Protein AF-A0A942C3Z3-F1 (afdb_monomer_lite)

Secondary structure (DSSP, 8-state):
-HHHHHHHHHHHHHHHHHHTS------SHHHHHHHHHHHHHHHHHHHHHHHHHHHHHHHHHHHHHHHHTT--GGGGHHHHHHHHHHHHHH--TTS-HHHHHHHHHHHHHHHHHHHHHHHHHT-

Sequence (123 aa):
MKRTIIIALMVIAVAVLTAGQTIQEQPNATAKEMAQHRKRIDAIDQQIISLLNERAKIALEIGRIRQRENIPPSSAKGREEEVLRNAMKQSEAPLSPEAARRIYERIIAEMVELQRLDSLKRK

Radius of gyration: 31.94 Å; chains: 1; bounding box: 58×32×98 Å

Foldseek 3Di:
DVVVVVVVVVVVVVVVVVVPPPPPPPPCPVVVVVVVVVVVVVVVVVVVVVVLVVVLVVLLVVLVVCVVVVNDPVVCPVVLVVQLVVQLVPDDPPQHSVNSSVVSVVSVVVSVVSSVVSVVVVD

pLDDT: mean 86.18, std 15.71, range [45.47, 98.69]

Structure (mmCIF, N/CA/C/O backbone):
data_AF-A0A942C3Z3-F1
#
_entry.id   AF-A0A942C3Z3-F1
#
loop_
_atom_site.group_PDB
_atom_site.id
_atom_site.type_symbol
_atom_site.label_atom_id
_atom_site.label_alt_id
_atom_site.label_comp_id
_atom_site.label_asym_id
_atom_site.label_entity_id
_atom_site.label_seq_id
_atom_site.pdbx_PDB_ins_code
_atom_site.Cartn_x
_atom_site.Cartn_y
_atom_site.Cartn_z
_atom_site.occupancy
_atom_site.B_iso_or_equiv
_atom_site.auth_seq_id
_atom_site.auth_comp_id
_atom_site.auth_asym_id
_atom_site.auth_atom_id
_atom_site.pdbx_PDB_model_num
ATOM 1 N N . MET A 1 1 ? -39.507 -3.199 75.175 1.00 61.59 1 MET A N 1
ATOM 2 C CA . MET A 1 1 ? -38.200 -3.730 74.715 1.00 61.59 1 MET A CA 1
ATOM 3 C C . MET A 1 1 ? -38.304 -4.657 73.502 1.00 61.59 1 MET A C 1
ATOM 5 O O . MET A 1 1 ? -37.607 -4.401 72.534 1.00 61.59 1 MET A O 1
ATOM 9 N N . LYS A 1 2 ? -39.188 -5.673 73.473 1.00 58.62 2 LYS A N 1
ATOM 10 C CA . LYS A 1 2 ? -39.287 -6.616 72.331 1.00 58.62 2 LYS A CA 1
ATOM 11 C C . LYS A 1 2 ? -39.655 -5.966 70.979 1.00 58.62 2 LYS A C 1
ATOM 13 O O . LYS A 1 2 ? -39.067 -6.313 69.966 1.00 58.62 2 LYS A O 1
ATOM 18 N N . ARG A 1 3 ? -40.571 -4.984 70.960 1.00 64.31 3 ARG A N 1
ATOM 19 C CA . ARG A 1 3 ? -40.987 -4.274 69.727 1.00 64.31 3 ARG A CA 1
ATOM 20 C C . ARG A 1 3 ? -39.865 -3.434 69.104 1.00 64.31 3 ARG A C 1
ATOM 22 O O . ARG A 1 3 ? -39.716 -3.425 67.892 1.00 64.31 3 ARG A O 1
ATOM 29 N N . THR A 1 4 ? -39.048 -2.787 69.932 1.00 67.88 4 THR A N 1
ATOM 30 C CA . THR A 1 4 ? -37.928 -1.942 69.491 1.00 67.88 4 THR A CA 1
ATOM 31 C C . THR A 1 4 ? -36.821 -2.765 68.823 1.00 67.88 4 THR A C 1
ATOM 33 O O . THR A 1 4 ? -36.270 -2.349 67.812 1.00 67.88 4 THR A O 1
ATOM 36 N N . ILE A 1 5 ? -36.551 -3.967 69.344 1.00 72.31 5 ILE A N 1
ATOM 37 C CA . ILE A 1 5 ? -35.554 -4.902 68.796 1.00 72.31 5 ILE A CA 1
ATOM 38 C C . ILE A 1 5 ? -36.011 -5.474 67.444 1.00 72.31 5 ILE A C 1
ATOM 40 O O . ILE A 1 5 ? -35.209 -5.577 66.522 1.00 72.31 5 ILE A O 1
ATOM 44 N N . ILE A 1 6 ? -37.304 -5.794 67.299 1.00 67.81 6 ILE A N 1
ATOM 45 C CA . ILE A 1 6 ? -37.871 -6.308 66.039 1.00 67.81 6 ILE A CA 1
ATOM 46 C C . ILE A 1 6 ? -37.790 -5.255 64.928 1.00 67.81 6 ILE A C 1
ATOM 48 O O . ILE A 1 6 ? -37.384 -5.579 63.816 1.00 67.81 6 ILE A O 1
ATOM 52 N N . ILE A 1 7 ? -38.121 -3.994 65.230 1.00 67.00 7 ILE A N 1
ATOM 53 C CA . ILE A 1 7 ? -38.031 -2.892 64.259 1.00 67.00 7 ILE A CA 1
ATOM 54 C C . ILE A 1 7 ? -36.574 -2.675 63.829 1.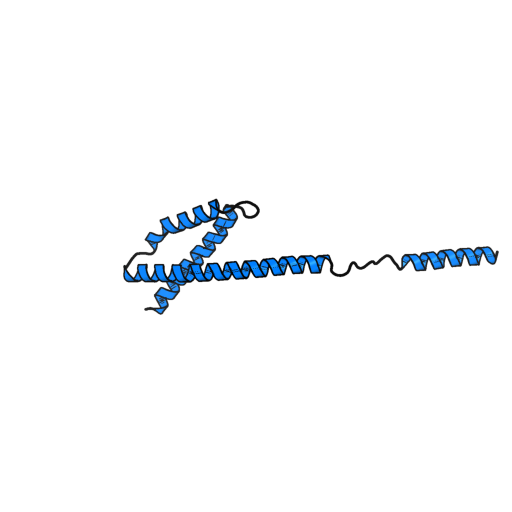00 67.00 7 ILE A C 1
ATOM 56 O O . ILE A 1 7 ? -36.303 -2.576 62.636 1.00 67.00 7 ILE A O 1
ATOM 60 N N . ALA A 1 8 ? -35.630 -2.674 64.776 1.00 68.88 8 ALA A N 1
ATOM 61 C CA . ALA A 1 8 ? -34.207 -2.524 64.471 1.00 68.88 8 ALA A CA 1
ATOM 62 C C . ALA A 1 8 ? -33.670 -3.662 63.580 1.00 68.88 8 ALA A C 1
ATOM 64 O O . ALA A 1 8 ? -32.964 -3.399 62.609 1.00 68.88 8 ALA A O 1
ATOM 65 N N . LEU A 1 9 ? -34.056 -4.915 63.851 1.00 67.81 9 LEU A N 1
ATOM 66 C CA . LEU A 1 9 ? -33.697 -6.069 63.017 1.00 67.81 9 LEU A CA 1
ATOM 67 C C . LEU A 1 9 ? -34.299 -5.988 61.610 1.00 67.81 9 LEU A C 1
ATOM 69 O O . LEU A 1 9 ? -33.617 -6.317 60.643 1.00 67.81 9 LEU A O 1
ATOM 73 N N . MET A 1 10 ? -35.545 -5.524 61.480 1.00 69.25 10 MET A N 1
ATOM 74 C CA . MET A 1 10 ? -36.193 -5.360 60.175 1.00 69.25 10 MET A CA 1
ATOM 75 C C . MET A 1 10 ? -35.502 -4.295 59.321 1.00 69.25 10 MET A C 1
ATOM 77 O O . MET A 1 10 ? -35.285 -4.518 58.136 1.00 69.25 10 MET A O 1
ATOM 81 N N . VAL A 1 11 ? -35.113 -3.165 59.917 1.00 65.56 11 VAL A N 1
ATOM 82 C CA . VAL A 1 11 ? -34.404 -2.086 59.208 1.00 65.56 11 VAL A CA 1
ATOM 83 C C . VAL A 1 11 ? -33.030 -2.556 58.730 1.00 65.56 11 VAL A C 1
ATOM 85 O O . VAL A 1 11 ? -32.662 -2.293 57.588 1.00 65.56 11 VAL A O 1
ATOM 88 N N . ILE A 1 12 ? -32.298 -3.306 59.561 1.00 66.00 12 ILE A N 1
ATOM 89 C CA . ILE A 1 12 ? -31.003 -3.890 59.181 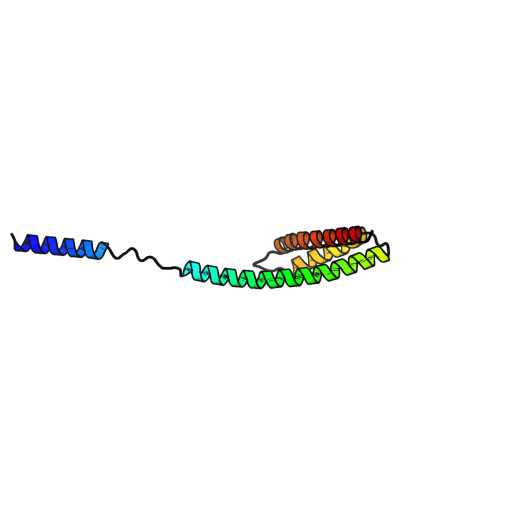1.00 66.00 12 ILE A CA 1
ATOM 90 C C . ILE A 1 12 ? -31.186 -4.932 58.071 1.00 66.00 12 ILE A C 1
ATOM 92 O O . ILE A 1 12 ? -30.442 -4.912 57.096 1.00 66.00 12 ILE A O 1
ATOM 96 N N . ALA A 1 13 ? -32.192 -5.805 58.172 1.00 65.31 13 ALA A N 1
ATOM 97 C CA . ALA A 1 13 ? -32.481 -6.803 57.144 1.00 65.31 13 ALA A CA 1
ATOM 98 C C . ALA A 1 13 ? -32.832 -6.148 55.798 1.00 65.31 13 ALA A C 1
ATOM 100 O O . ALA A 1 13 ? -32.280 -6.541 54.774 1.00 65.31 13 ALA A O 1
ATOM 101 N N . VAL A 1 14 ? -33.677 -5.109 55.799 1.00 64.06 14 VAL A N 1
ATOM 102 C CA . VAL A 1 14 ? -34.017 -4.331 54.596 1.00 64.06 14 VAL A CA 1
ATOM 103 C C . VAL A 1 14 ? -32.780 -3.624 54.034 1.00 64.06 14 VAL A C 1
ATOM 105 O O . VAL A 1 14 ? -32.563 -3.681 52.829 1.00 64.06 14 VAL A O 1
ATOM 108 N N . ALA A 1 15 ? -31.925 -3.042 54.883 1.00 60.25 15 ALA A N 1
ATOM 109 C CA . ALA A 1 15 ? -30.682 -2.399 54.453 1.00 60.25 15 ALA A CA 1
ATOM 110 C C . ALA A 1 15 ? -29.703 -3.393 53.796 1.00 60.25 15 ALA A C 1
ATOM 112 O O . ALA A 1 15 ? -29.138 -3.095 52.743 1.00 60.25 15 ALA A O 1
ATOM 113 N N . VAL A 1 16 ? -29.550 -4.596 54.364 1.00 62.19 16 VAL A N 1
ATOM 114 C CA . VAL A 1 16 ? -28.730 -5.684 53.798 1.00 62.19 16 VAL A CA 1
ATOM 115 C C . VAL A 1 16 ? -29.318 -6.196 52.476 1.00 62.19 16 VAL A C 1
ATOM 117 O O . VAL A 1 16 ? -28.568 -6.423 51.529 1.00 62.19 16 VAL A O 1
ATOM 120 N N . LEU A 1 17 ? -30.648 -6.301 52.370 1.00 60.88 17 LEU A N 1
ATOM 121 C CA . LEU A 1 17 ? -31.354 -6.633 51.124 1.00 60.88 17 LEU A CA 1
ATOM 122 C C . LEU A 1 17 ? -31.161 -5.559 50.039 1.00 60.88 17 LEU A C 1
ATOM 124 O O . LEU A 1 17 ? -30.989 -5.903 48.872 1.00 60.88 17 LEU A O 1
ATOM 128 N N . THR A 1 18 ? -31.118 -4.273 50.407 1.00 58.47 18 THR A N 1
ATOM 129 C CA . THR A 1 18 ? -30.848 -3.173 49.461 1.00 58.47 18 THR A CA 1
ATOM 130 C C . THR A 1 18 ? -29.370 -3.038 49.084 1.00 58.47 18 THR A C 1
ATOM 132 O O . THR A 1 18 ? -29.062 -2.610 47.974 1.00 58.47 18 THR A O 1
ATOM 135 N N . ALA A 1 19 ? -28.444 -3.448 49.958 1.00 57.47 19 ALA A N 1
ATOM 136 C CA . ALA A 1 19 ? -27.002 -3.417 49.692 1.00 57.47 19 ALA A CA 1
ATOM 137 C C . ALA A 1 19 ? -26.551 -4.481 48.670 1.00 57.47 19 ALA A C 1
ATOM 139 O O . ALA A 1 19 ? -25.457 -4.381 48.119 1.00 57.47 19 ALA A O 1
ATOM 140 N N . GLY A 1 20 ? -27.398 -5.477 48.382 1.00 47.50 20 GLY A N 1
ATOM 141 C CA . GLY A 1 20 ? -27.153 -6.518 47.381 1.00 47.50 20 GLY A CA 1
ATOM 142 C C . GLY A 1 20 ? -27.520 -6.149 45.936 1.00 47.50 20 GLY A C 1
ATOM 143 O O . GLY A 1 20 ? -27.420 -7.013 45.070 1.00 47.50 20 GLY A O 1
ATOM 144 N N . GLN A 1 21 ? -27.960 -4.913 45.649 1.00 49.56 21 GLN A N 1
ATOM 145 C CA . GLN A 1 21 ? -28.501 -4.530 44.329 1.00 49.56 21 GLN A CA 1
ATOM 146 C C . GLN A 1 21 ? -27.712 -3.458 43.550 1.00 49.56 21 GLN A C 1
ATOM 148 O O . GLN A 1 21 ? -28.253 -2.872 42.615 1.00 49.56 21 GLN A O 1
ATOM 153 N N . THR A 1 22 ? -26.432 -3.216 43.845 1.00 48.03 22 THR A N 1
ATOM 154 C CA . THR A 1 22 ? -25.623 -2.221 43.097 1.00 48.03 22 THR A CA 1
ATOM 155 C C . THR A 1 22 ? -24.387 -2.760 42.381 1.00 48.03 22 THR A C 1
ATOM 157 O O . THR A 1 22 ? -23.563 -1.976 41.921 1.00 48.03 22 THR A O 1
ATOM 160 N N . ILE A 1 23 ? -24.303 -4.070 42.133 1.00 51.00 23 ILE A N 1
ATOM 161 C CA . ILE A 1 23 ? -23.508 -4.570 40.999 1.00 51.00 23 ILE A CA 1
ATOM 162 C C . ILE A 1 23 ? -24.436 -4.609 39.781 1.00 51.00 23 ILE A C 1
ATOM 164 O O . ILE A 1 23 ? -24.930 -5.656 39.374 1.00 51.00 23 ILE A O 1
ATOM 168 N N . GLN A 1 24 ? -24.736 -3.435 39.222 1.00 45.56 24 GLN A N 1
ATOM 169 C CA . GLN A 1 24 ? -25.242 -3.363 37.855 1.00 45.56 24 GLN A CA 1
ATOM 170 C C . GLN A 1 24 ? -24.061 -3.656 36.922 1.00 45.56 24 GLN A C 1
ATOM 172 O O . GLN A 1 24 ? -23.338 -2.746 36.519 1.00 45.56 24 GLN A O 1
ATOM 177 N N . GLU A 1 25 ? -23.837 -4.931 36.594 1.00 47.34 25 GLU A N 1
ATOM 178 C CA . GLU A 1 25 ? -23.068 -5.286 35.401 1.00 47.34 25 GLU A CA 1
ATOM 179 C C . GLU A 1 25 ? -23.775 -4.654 34.198 1.00 47.34 25 GLU A C 1
ATOM 181 O O . GLU A 1 25 ? -24.846 -5.102 33.797 1.00 47.34 25 GLU A O 1
ATOM 186 N N . GLN A 1 26 ? -23.212 -3.584 33.636 1.00 45.47 26 GLN A N 1
ATOM 187 C CA . GLN A 1 26 ? -23.617 -3.092 32.322 1.00 45.47 26 GLN A CA 1
ATOM 188 C C . GLN A 1 26 ? -23.194 -4.137 31.280 1.00 45.47 26 GLN A C 1
ATOM 190 O O . GLN A 1 26 ? -21.998 -4.256 30.995 1.00 45.47 26 GLN A O 1
ATOM 195 N N . PRO A 1 27 ? -24.116 -4.914 30.685 1.00 52.31 27 PRO A N 1
ATOM 196 C CA . PRO A 1 27 ? -23.733 -5.941 29.738 1.00 52.31 27 PRO A CA 1
ATOM 197 C C . PRO A 1 27 ? -23.377 -5.269 28.409 1.00 52.31 27 PRO A C 1
ATOM 199 O O . PRO A 1 27 ? -24.217 -4.630 27.780 1.00 52.31 27 PRO A O 1
ATOM 202 N N . ASN A 1 28 ? -22.140 -5.469 27.949 1.00 65.56 28 ASN A N 1
ATOM 203 C CA . ASN A 1 28 ? -21.769 -5.570 26.528 1.00 65.56 28 ASN A CA 1
ATOM 204 C C . ASN A 1 28 ? -22.088 -4.369 25.591 1.00 65.56 28 ASN A C 1
ATOM 206 O O . ASN A 1 28 ? -21.957 -4.498 24.376 1.00 65.56 28 ASN A O 1
ATOM 210 N N . ALA A 1 29 ? -22.474 -3.188 26.083 1.00 78.31 29 ALA A N 1
ATOM 211 C CA . ALA A 1 29 ? -22.760 -2.035 25.214 1.00 78.31 29 ALA A CA 1
ATOM 212 C C . ALA A 1 29 ? -21.487 -1.503 24.527 1.00 78.31 29 ALA A C 1
ATOM 214 O O . ALA A 1 29 ? -21.432 -1.420 23.300 1.00 78.31 29 ALA A O 1
ATOM 215 N N . THR A 1 30 ? -20.426 -1.259 25.303 1.00 90.38 30 THR A N 1
ATOM 216 C CA . THR A 1 30 ? -19.114 -0.827 24.788 1.00 90.38 30 THR A CA 1
ATOM 217 C C . THR A 1 30 ? -18.488 -1.873 23.866 1.00 90.38 30 THR A C 1
ATOM 219 O O . THR A 1 30 ? -17.972 -1.546 22.803 1.00 90.38 30 THR A O 1
ATOM 222 N N . ALA A 1 31 ? -18.564 -3.158 24.226 1.00 91.44 31 ALA A N 1
ATOM 223 C CA . ALA A 1 31 ? -18.022 -4.232 23.396 1.00 91.44 31 ALA A CA 1
ATOM 224 C C . ALA A 1 31 ? -18.789 -4.383 22.067 1.00 91.44 31 ALA A C 1
ATOM 226 O O . ALA A 1 31 ? -18.170 -4.602 21.021 1.00 91.44 31 ALA A O 1
ATOM 227 N N . LYS A 1 32 ? -20.112 -4.176 22.068 1.00 92.81 32 LYS A N 1
ATOM 228 C CA . LYS A 1 32 ? -20.923 -4.113 20.844 1.00 92.81 32 LYS A CA 1
ATOM 229 C C . LYS A 1 32 ? -20.556 -2.913 19.963 1.00 92.81 32 LYS A C 1
ATOM 231 O O . LYS A 1 32 ? -20.421 -3.090 18.754 1.00 92.81 32 LYS A O 1
ATOM 236 N N . GLU A 1 33 ? -20.361 -1.731 20.543 1.00 94.88 33 GLU A N 1
ATOM 237 C CA . GLU A 1 33 ? -19.932 -0.523 19.821 1.00 94.88 33 GLU A CA 1
ATOM 238 C C . GLU A 1 33 ? -18.544 -0.712 19.183 1.00 94.88 33 GLU A C 1
ATOM 240 O O . GLU A 1 33 ? -18.365 -0.516 17.978 1.00 94.88 33 GLU A O 1
ATOM 245 N N . MET A 1 34 ? -17.572 -1.226 19.944 1.00 96.31 34 MET A N 1
ATOM 246 C CA . MET A 1 34 ? -16.242 -1.561 19.424 1.00 96.31 34 MET A CA 1
ATOM 247 C C . MET A 1 34 ? -16.305 -2.580 18.279 1.00 96.31 34 MET A C 1
ATOM 249 O O . MET A 1 34 ? -15.590 -2.442 17.284 1.00 96.31 34 MET A O 1
ATOM 253 N N . ALA A 1 35 ? -17.167 -3.595 18.385 1.00 97.12 35 ALA A N 1
ATOM 254 C CA . ALA A 1 35 ? -17.349 -4.585 17.328 1.00 97.12 35 ALA A CA 1
ATOM 255 C C . ALA A 1 35 ? -17.910 -3.966 16.036 1.00 97.12 35 ALA A C 1
ATOM 257 O O . ALA A 1 35 ? -17.511 -4.369 14.943 1.00 97.12 35 ALA A O 1
ATOM 258 N N . GLN A 1 36 ? -18.798 -2.973 16.133 1.00 97.38 36 GLN A N 1
ATOM 259 C CA . GLN A 1 36 ? -19.311 -2.250 14.965 1.00 97.38 36 GLN A CA 1
ATOM 260 C C . GLN A 1 36 ? -18.214 -1.428 14.277 1.00 97.38 36 GLN A C 1
ATOM 262 O O . GLN A 1 36 ? -18.097 -1.478 13.051 1.00 97.38 36 GLN A O 1
ATOM 267 N N . HIS A 1 37 ? -17.367 -0.737 15.046 1.00 98.00 37 HIS A N 1
ATOM 268 C CA . HIS A 1 37 ? -16.220 -0.016 14.489 1.00 98.00 37 HIS A CA 1
ATOM 269 C C . HIS A 1 37 ? -15.225 -0.948 13.794 1.00 98.00 37 HIS A C 1
ATOM 271 O O . HIS A 1 37 ? -14.799 -0.650 12.680 1.00 98.00 37 HIS A O 1
ATOM 277 N N . ARG A 1 38 ? -14.904 -2.098 14.398 1.00 98.00 38 ARG A N 1
ATOM 278 C CA . ARG A 1 38 ? -14.006 -3.096 13.792 1.00 98.00 38 ARG A CA 1
ATOM 279 C C . ARG A 1 38 ? -14.542 -3.623 12.465 1.00 98.00 38 ARG A C 1
ATOM 281 O O . ARG A 1 38 ? -13.816 -3.591 11.486 1.00 98.00 38 ARG A O 1
ATOM 288 N N . LYS A 1 39 ? -15.835 -3.954 12.381 1.00 98.38 39 LYS A N 1
ATOM 289 C CA . LYS A 1 39 ? -16.460 -4.356 11.106 1.00 98.38 39 LYS A CA 1
ATOM 290 C C . LYS A 1 39 ? -16.326 -3.293 10.016 1.00 98.38 39 LYS A C 1
ATOM 292 O O . LYS A 1 39 ? -16.171 -3.623 8.843 1.00 98.38 39 LYS A O 1
ATOM 297 N N . ARG A 1 40 ? -16.409 -2.012 10.388 1.00 98.50 40 ARG A N 1
ATOM 298 C CA . ARG A 1 40 ? -16.215 -0.907 9.443 1.00 98.50 40 ARG A CA 1
ATOM 299 C C . ARG A 1 40 ? -14.756 -0.794 8.994 1.00 98.50 40 ARG A C 1
ATOM 301 O O . ARG A 1 40 ? -14.534 -0.527 7.819 1.00 98.50 40 ARG A O 1
ATOM 308 N N . ILE A 1 41 ? -13.796 -1.014 9.895 1.00 98.38 41 ILE A N 1
ATOM 309 C CA . ILE A 1 41 ? -12.366 -1.099 9.556 1.00 98.38 41 ILE A CA 1
ATOM 310 C C . ILE A 1 41 ? -12.129 -2.265 8.592 1.00 98.38 41 ILE A C 1
ATOM 312 O O . ILE A 1 41 ? -11.590 -2.035 7.517 1.00 98.38 41 ILE A O 1
ATOM 316 N N . ASP A 1 42 ? -12.646 -3.459 8.888 1.00 98.62 42 ASP A N 1
ATOM 317 C CA . ASP A 1 42 ? -12.484 -4.642 8.031 1.00 98.62 42 ASP A CA 1
ATOM 318 C C . ASP A 1 42 ? -12.990 -4.387 6.596 1.00 98.62 42 ASP A C 1
ATOM 320 O O . ASP A 1 42 ? -12.354 -4.771 5.615 1.00 98.62 42 ASP A O 1
ATOM 324 N N . ALA A 1 43 ? -14.127 -3.696 6.454 1.00 98.62 43 ALA A N 1
ATOM 325 C CA . ALA A 1 43 ? -14.681 -3.333 5.149 1.00 98.62 43 ALA A CA 1
ATOM 326 C C . ALA A 1 43 ? -13.825 -2.299 4.391 1.00 98.62 43 ALA A C 1
ATOM 328 O O . ALA A 1 43 ? -13.788 -2.309 3.157 1.00 98.62 43 ALA A O 1
ATOM 329 N N . ILE A 1 44 ? -13.150 -1.394 5.104 1.00 98.62 44 ILE A N 1
ATOM 330 C CA . ILE A 1 44 ? -12.194 -0.446 4.514 1.00 98.62 44 ILE A CA 1
ATOM 331 C C . ILE A 1 44 ? -10.918 -1.189 4.104 1.00 98.62 44 ILE A C 1
ATOM 333 O O . ILE A 1 44 ? -10.442 -1.001 2.986 1.00 98.62 44 ILE A O 1
ATOM 337 N N . ASP A 1 45 ? -10.408 -2.084 4.946 1.00 98.50 45 ASP A N 1
ATOM 338 C CA . ASP A 1 45 ? -9.197 -2.862 4.674 1.00 98.50 45 ASP A CA 1
ATOM 339 C C . ASP A 1 45 ? -9.358 -3.750 3.434 1.00 98.50 45 ASP A C 1
ATOM 341 O O . ASP A 1 45 ? -8.447 -3.847 2.608 1.00 98.50 45 ASP A O 1
ATOM 345 N N . GLN A 1 46 ? -10.545 -4.327 3.227 1.00 98.62 46 GLN A N 1
ATOM 346 C CA . GLN A 1 46 ? -10.868 -5.052 1.993 1.00 98.62 46 GLN A CA 1
ATOM 347 C C . GLN A 1 46 ? -10.752 -4.164 0.745 1.00 98.62 46 GLN A C 1
ATOM 349 O O . GLN A 1 46 ? -10.192 -4.589 -0.270 1.00 98.62 46 GLN A O 1
ATOM 354 N N . GLN A 1 47 ? -11.231 -2.919 0.816 1.00 98.69 47 GLN A N 1
ATOM 355 C CA . GLN A 1 47 ? -11.110 -1.963 -0.289 1.00 98.69 47 GLN A CA 1
ATOM 356 C C . GLN A 1 47 ? -9.652 -1.557 -0.519 1.00 98.69 47 GLN A C 1
ATOM 358 O O . GLN A 1 47 ? -9.201 -1.529 -1.665 1.00 98.69 47 GLN A O 1
ATOM 363 N N . ILE A 1 48 ? -8.892 -1.314 0.554 1.00 98.38 48 ILE A N 1
ATOM 364 C CA . ILE A 1 48 ? -7.461 -0.998 0.479 1.00 98.38 48 ILE A CA 1
ATOM 365 C C . ILE A 1 48 ? -6.708 -2.128 -0.230 1.00 98.38 48 ILE A C 1
ATOM 367 O O . ILE A 1 48 ? -5.982 -1.870 -1.190 1.00 98.38 48 ILE A O 1
ATOM 371 N N . ILE A 1 49 ? -6.911 -3.382 0.180 1.00 98.44 49 ILE A N 1
ATOM 372 C CA . ILE A 1 49 ? -6.250 -4.535 -0.445 1.00 98.44 49 ILE A CA 1
ATOM 373 C C . ILE A 1 49 ? -6.658 -4.691 -1.914 1.00 98.44 49 ILE A C 1
ATOM 375 O O . ILE A 1 49 ? -5.804 -4.972 -2.757 1.00 98.44 49 ILE A O 1
ATOM 379 N N . SER A 1 50 ? -7.929 -4.463 -2.254 1.00 98.62 50 SER A N 1
ATOM 380 C CA . SER A 1 50 ? -8.384 -4.488 -3.648 1.00 98.62 50 SER A CA 1
ATOM 381 C C . SER A 1 50 ? -7.649 -3.453 -4.511 1.00 98.62 50 SER A C 1
ATOM 383 O O . SER A 1 50 ? -7.113 -3.798 -5.566 1.00 98.62 50 SER A O 1
ATOM 385 N N . LEU A 1 51 ? -7.549 -2.207 -4.039 1.00 98.69 51 LEU A N 1
ATOM 386 C CA . LEU A 1 51 ? -6.852 -1.122 -4.742 1.00 98.69 51 LEU A CA 1
ATOM 387 C C . LEU A 1 51 ? -5.343 -1.376 -4.851 1.00 98.69 51 LEU A C 1
ATOM 389 O O . LEU A 1 51 ? -4.730 -1.111 -5.887 1.00 98.69 51 LEU A O 1
ATOM 393 N N . LEU A 1 52 ? -4.725 -1.929 -3.805 1.00 98.56 52 LEU A N 1
ATOM 394 C CA . LEU A 1 52 ? -3.310 -2.299 -3.831 1.00 98.56 52 LEU A CA 1
ATOM 395 C C . LEU A 1 52 ? -3.031 -3.414 -4.843 1.00 98.56 52 LEU A C 1
ATOM 397 O O . LEU A 1 52 ? -2.027 -3.343 -5.553 1.00 98.56 52 LEU A O 1
ATOM 401 N N . ASN A 1 53 ? -3.925 -4.398 -4.963 1.00 98.56 53 ASN A N 1
ATOM 402 C CA . ASN A 1 53 ? -3.819 -5.453 -5.972 1.00 98.56 53 ASN A CA 1
ATOM 403 C C . ASN A 1 53 ? -3.947 -4.903 -7.396 1.00 98.56 53 ASN A C 1
ATOM 405 O O . ASN A 1 53 ? -3.214 -5.326 -8.290 1.00 98.56 53 ASN A O 1
ATOM 409 N N . GLU A 1 54 ? -4.851 -3.954 -7.625 1.00 98.69 54 GLU A N 1
ATOM 410 C CA . GLU A 1 54 ? -4.962 -3.271 -8.916 1.00 98.69 54 GLU A CA 1
ATOM 411 C C . GLU A 1 54 ? -3.679 -2.497 -9.247 1.00 98.69 54 GLU A C 1
ATOM 413 O O . GLU A 1 54 ? -3.082 -2.694 -10.310 1.00 98.69 54 GLU A O 1
ATOM 418 N N . ARG A 1 55 ? -3.174 -1.709 -8.291 1.00 98.31 55 ARG A N 1
ATOM 419 C CA . ARG A 1 55 ? -1.897 -0.996 -8.422 1.00 98.31 55 ARG A CA 1
ATOM 420 C C . ARG A 1 55 ? -0.734 -1.948 -8.714 1.00 98.31 55 ARG A C 1
ATOM 422 O O . ARG A 1 55 ? 0.129 -1.617 -9.527 1.00 98.31 55 ARG A O 1
ATOM 429 N N . ALA A 1 56 ? -0.711 -3.120 -8.083 1.00 98.19 56 ALA A N 1
ATOM 430 C CA . ALA A 1 56 ? 0.308 -4.144 -8.292 1.00 98.19 56 ALA A CA 1
ATOM 431 C C . ALA A 1 56 ? 0.293 -4.712 -9.718 1.00 98.19 56 ALA A C 1
ATOM 433 O O . ALA A 1 56 ? 1.357 -4.870 -10.319 1.00 98.19 56 ALA A O 1
ATOM 434 N N . LYS A 1 57 ? -0.890 -4.960 -10.297 1.00 98.44 57 LYS A N 1
ATOM 435 C CA . LYS A 1 57 ? -1.022 -5.406 -11.698 1.00 98.44 57 LYS A CA 1
ATOM 436 C C . LYS A 1 57 ? -0.416 -4.389 -12.665 1.00 98.44 57 LYS A C 1
ATOM 438 O O . LYS A 1 57 ? 0.419 -4.754 -13.490 1.00 98.44 57 LYS A O 1
ATOM 443 N N . ILE A 1 58 ? -0.750 -3.111 -12.489 1.00 97.94 58 ILE A N 1
ATOM 444 C CA . ILE A 1 58 ? -0.213 -2.015 -13.310 1.00 97.94 58 ILE A CA 1
ATOM 445 C C . ILE A 1 58 ? 1.308 -1.900 -13.129 1.00 97.94 58 ILE A C 1
ATOM 447 O O . ILE A 1 58 ? 2.057 -1.765 -14.096 1.00 97.94 58 ILE A O 1
ATOM 451 N N . ALA A 1 59 ? 1.797 -1.995 -11.890 1.00 96.19 59 ALA A N 1
ATOM 452 C CA . ALA A 1 59 ? 3.226 -1.954 -11.600 1.00 96.19 59 ALA A CA 1
ATOM 453 C C . ALA A 1 59 ? 3.990 -3.097 -12.295 1.00 96.19 59 ALA A C 1
ATOM 455 O O . ALA A 1 59 ? 5.071 -2.869 -12.839 1.00 96.19 59 ALA A O 1
ATOM 456 N N . LEU A 1 60 ? 3.429 -4.308 -12.321 1.00 96.94 60 LEU A N 1
ATOM 457 C CA . LEU A 1 60 ? 3.998 -5.446 -13.044 1.00 96.94 60 LEU A CA 1
ATOM 458 C C . LEU A 1 60 ? 4.055 -5.204 -14.555 1.00 96.94 60 LEU A C 1
ATOM 460 O O . LEU A 1 60 ? 5.075 -5.490 -15.180 1.00 96.94 60 LEU A O 1
ATOM 464 N N . GLU A 1 61 ? 2.996 -4.658 -15.148 1.00 96.88 61 GLU A N 1
ATOM 465 C CA . GLU A 1 61 ? 2.976 -4.298 -16.571 1.00 96.88 61 GLU A CA 1
ATOM 466 C C . GLU A 1 61 ? 4.059 -3.271 -16.912 1.00 96.88 61 GLU A C 1
ATOM 468 O O . GLU A 1 61 ? 4.830 -3.485 -17.851 1.00 96.88 61 GLU A O 1
ATOM 473 N N . ILE A 1 62 ? 4.201 -2.223 -16.096 1.00 94.25 62 ILE A N 1
ATOM 474 C CA . ILE A 1 62 ? 5.284 -1.237 -16.228 1.00 94.25 62 ILE A CA 1
ATOM 475 C C . ILE A 1 62 ? 6.653 -1.920 -16.128 1.00 94.25 62 ILE A C 1
ATOM 477 O O . ILE A 1 62 ? 7.532 -1.661 -16.950 1.00 94.25 62 ILE A O 1
ATOM 481 N N . GLY A 1 63 ? 6.843 -2.816 -15.156 1.00 93.38 63 GLY A N 1
ATOM 482 C CA . GLY A 1 63 ? 8.083 -3.579 -14.998 1.00 93.38 63 GLY A CA 1
ATOM 483 C C . GLY A 1 63 ? 8.428 -4.422 -16.231 1.00 93.38 63 GLY A C 1
ATOM 484 O O . GLY A 1 63 ? 9.585 -4.462 -16.649 1.00 93.38 63 GLY A O 1
ATOM 485 N N . ARG A 1 64 ? 7.427 -5.042 -16.864 1.00 94.38 64 ARG A N 1
ATOM 486 C CA . ARG A 1 64 ? 7.590 -5.837 -18.096 1.00 94.38 64 ARG A CA 1
ATOM 487 C C . ARG A 1 64 ? 7.918 -4.974 -19.306 1.00 94.38 64 ARG A C 1
ATOM 489 O O . ARG A 1 64 ? 8.734 -5.379 -20.130 1.00 94.38 64 ARG A O 1
ATOM 496 N N . ILE A 1 65 ? 7.302 -3.797 -19.422 1.00 94.44 65 ILE A N 1
ATOM 497 C CA . ILE A 1 65 ? 7.656 -2.814 -20.455 1.00 94.44 65 ILE A CA 1
ATOM 498 C C . ILE A 1 65 ? 9.117 -2.398 -20.272 1.00 94.44 65 ILE A C 1
ATOM 500 O O . ILE A 1 65 ? 9.898 -2.498 -21.208 1.00 94.44 65 ILE A O 1
ATOM 504 N N . ARG A 1 66 ? 9.524 -2.039 -19.049 1.00 91.62 66 ARG A N 1
ATOM 505 C CA . ARG A 1 66 ? 10.911 -1.643 -18.762 1.00 91.62 66 ARG A CA 1
ATOM 506 C C . ARG A 1 66 ? 11.926 -2.724 -19.119 1.00 91.62 66 ARG A C 1
ATOM 508 O O . ARG A 1 66 ? 12.952 -2.402 -19.701 1.00 91.62 66 ARG A O 1
ATOM 515 N N . GLN A 1 67 ? 11.636 -3.987 -18.809 1.00 91.31 67 GLN A N 1
ATOM 516 C CA . GLN A 1 67 ? 12.510 -5.104 -19.182 1.00 91.31 67 GLN A CA 1
ATOM 517 C C . GLN A 1 67 ? 12.634 -5.257 -20.699 1.00 91.31 67 GLN A C 1
ATOM 519 O O . GLN A 1 67 ? 13.743 -5.394 -21.203 1.00 91.31 67 GLN A O 1
ATOM 524 N N . ARG A 1 68 ? 11.510 -5.200 -21.421 1.00 93.62 68 ARG A N 1
ATOM 525 C CA . ARG A 1 68 ? 11.480 -5.313 -22.887 1.00 93.62 68 ARG A CA 1
ATOM 526 C C . ARG A 1 68 ? 12.296 -4.215 -23.568 1.00 93.62 68 ARG A C 1
ATOM 528 O O . ARG A 1 68 ? 13.020 -4.494 -24.513 1.00 93.62 68 ARG A O 1
ATOM 535 N N . GLU A 1 69 ? 12.208 -2.998 -23.040 1.00 94.19 69 GLU A N 1
ATOM 536 C CA . GLU A 1 69 ? 12.878 -1.811 -23.577 1.00 94.19 69 GLU A CA 1
ATOM 537 C C . GLU A 1 69 ? 14.281 -1.577 -22.976 1.00 94.19 69 GLU A C 1
ATOM 539 O O . GLU A 1 69 ? 14.892 -0.541 -23.223 1.00 94.19 69 GLU A O 1
ATOM 544 N N . ASN A 1 70 ? 14.807 -2.506 -22.162 1.00 90.75 70 ASN A N 1
ATOM 545 C CA . ASN A 1 70 ? 16.088 -2.372 -21.446 1.00 90.75 70 ASN A CA 1
ATOM 546 C C . ASN A 1 70 ? 16.220 -1.074 -20.617 1.00 90.75 70 ASN A C 1
ATOM 548 O O . ASN A 1 70 ? 17.310 -0.524 -20.448 1.00 90.75 70 ASN A O 1
ATOM 552 N N . ILE A 1 71 ? 15.106 -0.580 -20.071 1.00 90.12 71 ILE A N 1
ATOM 553 C CA . ILE A 1 71 ? 15.072 0.635 -19.255 1.00 90.12 71 ILE A 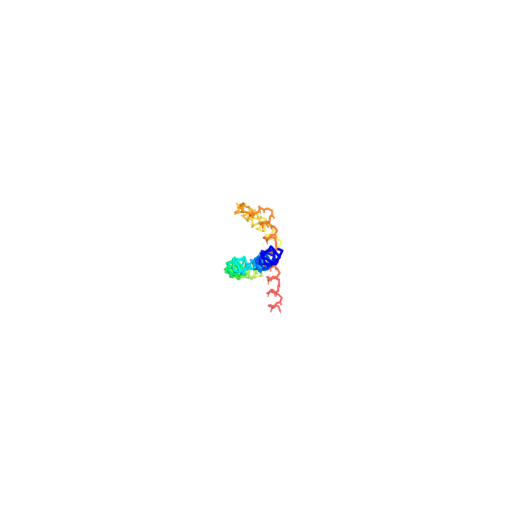CA 1
ATOM 554 C C . ILE A 1 71 ? 15.580 0.312 -17.840 1.00 90.12 71 ILE A C 1
ATOM 556 O O . ILE A 1 71 ? 15.006 -0.547 -17.161 1.00 90.12 71 ILE A O 1
ATOM 560 N N . PRO A 1 72 ? 16.608 1.021 -17.337 1.00 84.50 72 PRO A N 1
ATOM 561 C CA . PRO A 1 72 ? 17.179 0.738 -16.028 1.00 84.50 72 PRO A CA 1
ATOM 562 C C . PRO A 1 72 ? 16.238 1.162 -14.884 1.00 84.50 72 PRO A C 1
ATOM 564 O O . PRO A 1 72 ? 15.553 2.188 -14.992 1.00 84.50 72 PRO A O 1
ATOM 567 N N . PRO A 1 73 ? 16.253 0.453 -13.735 1.00 77.88 73 PRO A N 1
ATOM 568 C CA . PRO A 1 73 ? 15.454 0.815 -12.558 1.00 77.88 73 PRO A CA 1
ATOM 569 C C . PRO A 1 73 ? 15.713 2.233 -12.028 1.00 77.88 73 PRO A C 1
ATOM 571 O O . PRO A 1 73 ? 14.801 2.866 -11.503 1.00 77.88 73 PRO A O 1
ATOM 574 N N . SER A 1 74 ? 16.925 2.770 -12.215 1.00 79.06 74 SER A N 1
ATOM 575 C CA . SER A 1 74 ? 17.305 4.128 -11.795 1.00 79.06 74 SER A CA 1
ATOM 576 C C . SER A 1 74 ? 16.435 5.234 -12.409 1.00 79.06 74 SER A C 1
ATOM 578 O O . SER A 1 74 ? 16.285 6.296 -11.805 1.00 79.06 74 SER A O 1
ATOM 580 N N . SER A 1 75 ? 15.798 4.974 -13.558 1.00 78.12 75 SER A N 1
ATOM 581 C CA . SER A 1 75 ? 14.837 5.889 -14.192 1.00 78.12 75 SER A CA 1
ATOM 582 C C . SER A 1 75 ? 13.576 6.144 -13.349 1.00 78.12 75 SER A C 1
ATOM 584 O O . SER A 1 75 ? 12.868 7.124 -13.575 1.00 78.12 75 SER A O 1
ATOM 586 N N . ALA A 1 76 ? 13.290 5.300 -12.351 1.00 80.00 76 ALA A N 1
ATOM 587 C CA . ALA A 1 76 ? 12.093 5.406 -11.521 1.00 80.00 76 ALA A CA 1
ATOM 588 C C . ALA A 1 76 ? 12.191 6.459 -10.402 1.00 80.00 76 ALA A C 1
ATOM 590 O O . ALA A 1 76 ? 11.150 6.884 -9.902 1.00 80.00 76 ALA A O 1
ATOM 591 N N . LYS A 1 77 ? 13.394 6.933 -10.040 1.00 80.25 77 LYS A N 1
ATOM 592 C CA . LYS A 1 77 ? 13.605 7.807 -8.867 1.00 80.25 77 LYS A CA 1
ATOM 593 C C . LYS A 1 77 ? 12.746 9.079 -8.894 1.00 80.25 77 LYS A C 1
ATOM 595 O O . LYS A 1 77 ? 12.155 9.453 -7.887 1.00 80.25 77 LYS A O 1
ATOM 600 N N . GLY A 1 78 ? 12.634 9.730 -10.056 1.00 89.81 78 GLY A N 1
ATOM 601 C CA . GLY A 1 78 ? 11.797 10.928 -10.207 1.00 89.81 78 GLY A CA 1
ATOM 602 C C . GLY A 1 78 ? 10.302 10.642 -10.031 1.00 89.81 78 GLY A C 1
ATOM 603 O O . GLY A 1 78 ? 9.575 11.452 -9.455 1.00 89.81 78 GLY A O 1
ATOM 604 N N . ARG A 1 79 ? 9.855 9.461 -10.473 1.00 92.75 79 ARG A N 1
ATOM 605 C CA . ARG A 1 79 ? 8.465 9.017 -10.351 1.00 92.75 79 ARG A CA 1
ATOM 606 C C . ARG A 1 79 ? 8.108 8.657 -8.909 1.00 92.75 79 ARG A C 1
ATOM 608 O O . ARG A 1 79 ? 7.009 8.975 -8.473 1.00 92.75 79 ARG A O 1
ATOM 615 N N . GLU A 1 80 ? 9.007 8.013 -8.168 1.00 93.50 80 GLU A N 1
ATOM 616 C CA . GLU A 1 80 ? 8.783 7.654 -6.758 1.00 93.50 80 GLU A CA 1
ATOM 617 C C . GLU A 1 80 ? 8.541 8.894 -5.895 1.00 93.50 80 GLU A C 1
ATOM 619 O O . GLU A 1 80 ? 7.544 8.961 -5.177 1.00 93.50 80 GLU A O 1
ATOM 624 N N . GLU A 1 81 ? 9.382 9.918 -6.045 1.00 95.25 81 GLU A N 1
ATOM 625 C CA . GLU A 1 81 ? 9.229 11.177 -5.314 1.00 95.25 81 GLU A CA 1
ATOM 626 C C . GLU A 1 81 ? 7.905 11.883 -5.656 1.00 95.25 81 GLU A C 1
ATOM 628 O O . GLU A 1 81 ? 7.243 12.456 -4.794 1.00 95.25 81 GLU A O 1
ATOM 633 N N . GLU A 1 82 ? 7.463 11.813 -6.912 1.00 96.62 82 GLU A N 1
ATOM 634 C CA . GLU A 1 82 ? 6.160 12.343 -7.311 1.00 96.62 82 GLU A CA 1
ATOM 635 C C . GLU A 1 82 ? 4.996 11.610 -6.630 1.00 96.62 82 GLU A C 1
ATOM 637 O O . GLU A 1 82 ? 4.063 12.259 -6.155 1.00 96.62 82 GLU A O 1
ATOM 642 N N . VAL A 1 83 ? 5.049 10.275 -6.540 1.00 96.56 83 VAL A N 1
ATOM 643 C CA . VAL A 1 83 ? 4.045 9.493 -5.800 1.00 96.56 83 VAL A CA 1
ATOM 644 C C . VAL A 1 83 ? 3.991 9.936 -4.338 1.00 96.56 83 VAL A C 1
ATOM 646 O O . VAL A 1 83 ? 2.896 10.170 -3.827 1.00 96.56 83 VAL A O 1
ATOM 649 N N . LEU A 1 84 ? 5.146 10.087 -3.682 1.00 97.19 84 LEU A N 1
ATOM 650 C CA . LEU A 1 84 ? 5.220 10.516 -2.282 1.00 97.19 84 LEU A CA 1
ATOM 651 C C . LEU A 1 84 ? 4.622 11.911 -2.090 1.00 97.19 84 LEU A C 1
ATOM 653 O O . LEU A 1 84 ? 3.767 12.097 -1.224 1.00 97.19 84 LEU A O 1
ATOM 657 N N . ARG A 1 85 ? 4.997 12.880 -2.934 1.00 97.12 85 ARG A N 1
ATOM 658 C CA . ARG A 1 85 ? 4.421 14.233 -2.883 1.00 97.12 85 ARG A CA 1
ATOM 659 C C . ARG A 1 85 ? 2.908 14.222 -3.071 1.00 97.12 85 ARG A C 1
ATOM 661 O O . ARG A 1 85 ? 2.211 14.954 -2.375 1.00 97.12 85 ARG A O 1
ATOM 668 N N . ASN A 1 86 ? 2.394 13.418 -3.999 1.00 96.88 86 ASN A N 1
ATOM 669 C CA . ASN A 1 86 ? 0.955 13.338 -4.248 1.00 96.88 86 ASN A CA 1
ATOM 670 C C . ASN A 1 86 ? 0.213 12.720 -3.057 1.00 96.88 86 ASN A C 1
ATOM 672 O O . ASN A 1 86 ? -0.824 13.246 -2.663 1.00 96.88 86 ASN A O 1
ATOM 676 N N . ALA A 1 87 ? 0.767 11.672 -2.444 1.00 95.94 87 ALA A N 1
ATOM 677 C CA . ALA A 1 87 ? 0.210 11.071 -1.235 1.00 95.94 87 ALA A CA 1
ATOM 678 C C . ALA A 1 87 ? 0.153 12.065 -0.068 1.00 95.94 87 ALA A C 1
ATOM 680 O O . ALA A 1 87 ? -0.869 12.174 0.602 1.00 95.94 87 ALA A O 1
ATOM 681 N N . MET A 1 88 ? 1.227 12.830 0.139 1.00 96.69 88 MET A N 1
ATOM 682 C CA . MET A 1 88 ? 1.278 13.865 1.173 1.00 96.69 88 MET A CA 1
ATOM 683 C C . MET A 1 88 ? 0.242 14.967 0.933 1.00 96.69 88 MET A C 1
ATOM 685 O O . MET A 1 88 ? -0.440 15.365 1.868 1.00 96.69 88 MET A O 1
ATOM 689 N N . LYS A 1 89 ? 0.094 15.432 -0.315 1.00 96.00 89 LYS A N 1
ATOM 690 C CA . LYS A 1 89 ? -0.883 16.471 -0.689 1.00 96.00 89 LYS A CA 1
ATOM 691 C C . LYS A 1 89 ? -2.338 16.044 -0.503 1.00 96.00 89 LYS A C 1
ATOM 693 O O . LYS A 1 89 ? -3.183 16.900 -0.298 1.00 96.00 89 LYS A O 1
ATOM 698 N N . GLN A 1 90 ? -2.631 14.753 -0.640 1.00 93.50 90 GLN A N 1
ATOM 699 C CA . GLN A 1 90 ? -3.986 14.213 -0.491 1.00 93.50 90 GLN A CA 1
ATOM 700 C C . GLN A 1 90 ? -4.329 13.862 0.964 1.00 93.50 90 GLN A C 1
ATOM 702 O O . GLN A 1 90 ? -5.469 13.500 1.244 1.00 93.50 90 GLN A O 1
ATOM 707 N N . SER A 1 91 ? -3.359 13.931 1.879 1.00 90.62 91 SER A N 1
ATOM 708 C CA . SER A 1 91 ? -3.556 13.574 3.280 1.00 90.62 91 SER A CA 1
ATOM 709 C 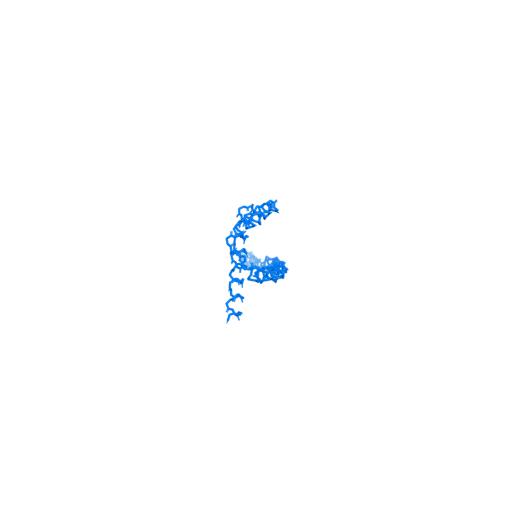C . SER A 1 91 ? -3.882 14.807 4.115 1.00 90.62 91 SER A C 1
ATOM 711 O O . SER A 1 91 ? -3.069 15.722 4.227 1.00 90.62 91 SER A O 1
ATOM 713 N N . GLU A 1 92 ? -5.041 14.784 4.764 1.00 85.69 92 GLU A N 1
ATOM 714 C CA . GLU A 1 92 ? -5.457 15.759 5.774 1.00 85.69 92 GLU A CA 1
ATOM 715 C C . GLU A 1 92 ? -5.872 15.028 7.063 1.00 85.69 92 GLU A C 1
ATOM 717 O O . GLU A 1 92 ? -6.119 13.816 7.059 1.00 85.69 92 GLU A O 1
ATOM 722 N N . ALA A 1 93 ? -5.919 15.751 8.191 1.00 84.88 93 ALA A N 1
ATOM 723 C CA . ALA A 1 93 ? -6.277 15.182 9.492 1.00 84.88 93 ALA A CA 1
ATOM 724 C C . ALA A 1 93 ? -7.563 14.327 9.395 1.00 84.88 93 ALA A C 1
ATOM 726 O O . ALA A 1 93 ? -8.533 14.755 8.770 1.00 84.88 93 ALA A O 1
ATOM 727 N N . PRO A 1 94 ? -7.605 13.126 10.003 1.00 93.25 94 PRO A N 1
ATOM 728 C CA . PRO A 1 94 ? -6.730 12.625 11.069 1.00 93.25 94 PRO A CA 1
ATOM 729 C C . PRO A 1 94 ? -5.421 11.948 10.617 1.00 93.25 94 PRO A C 1
ATOM 731 O O . PRO A 1 94 ? -4.609 11.598 11.474 1.00 93.25 94 PRO A O 1
ATOM 734 N N . LEU A 1 95 ? -5.181 11.757 9.314 1.00 94.00 95 LEU A N 1
ATOM 735 C CA . LEU A 1 95 ? -3.939 11.161 8.806 1.00 94.00 95 LEU A CA 1
ATOM 736 C C . LEU A 1 95 ? -2.976 12.273 8.368 1.00 94.00 95 LEU A C 1
ATOM 738 O O . LEU A 1 95 ? -3.240 12.989 7.405 1.00 94.00 95 LEU A O 1
ATOM 742 N N . SER A 1 96 ? -1.852 12.441 9.070 1.00 96.62 96 SER A N 1
ATOM 743 C CA . SER A 1 96 ? -0.898 13.502 8.722 1.00 96.62 96 SER A CA 1
ATOM 744 C C . SER A 1 96 ? -0.185 13.219 7.387 1.00 96.62 96 SER A C 1
ATOM 746 O O . SER A 1 96 ? 0.018 12.048 7.041 1.00 96.62 96 SER A O 1
ATOM 748 N N . PRO A 1 97 ? 0.272 14.255 6.659 1.00 97.31 97 PRO A N 1
ATOM 749 C CA . PRO A 1 97 ? 1.086 14.084 5.454 1.00 97.31 97 PRO A CA 1
ATOM 750 C C . PRO A 1 97 ? 2.305 13.173 5.660 1.00 97.31 97 PRO A C 1
ATOM 752 O O . PRO A 1 97 ? 2.614 12.333 4.817 1.00 97.31 97 PRO A O 1
ATOM 755 N N . GLU A 1 98 ? 2.977 13.262 6.806 1.00 96.19 98 GLU A N 1
ATOM 756 C CA . GLU A 1 98 ? 4.135 12.427 7.145 1.00 96.19 98 GLU A CA 1
ATOM 757 C C . GLU A 1 98 ? 3.734 10.964 7.351 1.00 96.19 98 GLU A C 1
ATOM 759 O O . GLU A 1 98 ? 4.494 10.058 7.004 1.00 96.19 98 GLU A O 1
ATOM 764 N N . ALA A 1 99 ? 2.548 10.712 7.914 1.00 97.12 99 ALA A N 1
ATOM 765 C CA . ALA A 1 99 ? 2.008 9.363 8.026 1.00 97.12 99 ALA A CA 1
ATOM 766 C C . ALA A 1 99 ? 1.692 8.781 6.641 1.00 97.12 99 ALA A C 1
ATOM 768 O O . ALA A 1 99 ? 2.097 7.651 6.354 1.00 97.12 99 ALA A O 1
ATOM 769 N N . ALA A 1 100 ? 1.067 9.565 5.757 1.00 97.25 100 ALA A N 1
ATOM 770 C CA . ALA A 1 100 ? 0.831 9.161 4.372 1.00 97.25 100 ALA A CA 1
ATOM 771 C C . ALA A 1 100 ? 2.139 8.874 3.625 1.00 97.25 100 ALA A C 1
ATOM 773 O O . ALA A 1 100 ? 2.230 7.862 2.927 1.00 97.25 100 ALA A O 1
ATOM 774 N N . ARG A 1 101 ? 3.181 9.693 3.831 1.00 97.50 101 ARG A N 1
ATOM 775 C CA . ARG A 1 101 ? 4.514 9.453 3.260 1.00 97.50 101 ARG A CA 1
ATOM 776 C C . ARG A 1 101 ? 5.051 8.077 3.650 1.00 97.50 101 ARG A C 1
ATOM 778 O O . ARG A 1 101 ? 5.393 7.303 2.764 1.00 97.50 101 ARG A O 1
ATOM 785 N N . ARG A 1 102 ? 5.062 7.740 4.946 1.00 97.88 102 ARG A N 1
ATOM 786 C CA . ARG A 1 102 ? 5.570 6.440 5.437 1.00 97.88 102 ARG A CA 1
ATOM 787 C C . ARG A 1 102 ? 4.789 5.249 4.878 1.00 97.88 102 ARG A C 1
ATOM 789 O O . ARG A 1 102 ? 5.378 4.229 4.527 1.00 97.88 102 ARG A O 1
ATOM 796 N N . ILE A 1 103 ? 3.465 5.376 4.770 1.00 97.94 103 ILE A N 1
ATOM 797 C CA . ILE A 1 103 ? 2.618 4.340 4.161 1.00 97.94 103 ILE A CA 1
ATOM 798 C C . ILE A 1 103 ? 3.000 4.150 2.688 1.00 97.94 103 ILE A C 1
ATOM 800 O O . ILE A 1 103 ? 3.213 3.023 2.235 1.00 97.94 103 ILE A O 1
ATOM 804 N N . TYR A 1 104 ? 3.138 5.246 1.941 1.00 97.75 104 TYR A N 1
ATOM 805 C CA . TYR A 1 104 ? 3.452 5.180 0.518 1.00 97.75 104 TYR A CA 1
ATOM 806 C C . TYR A 1 104 ? 4.883 4.731 0.222 1.00 97.75 104 TYR A C 1
ATOM 808 O O . TYR A 1 104 ? 5.082 4.029 -0.767 1.00 97.75 104 TYR A O 1
ATOM 816 N N . GLU A 1 105 ? 5.858 5.043 1.076 1.00 97.75 105 GLU A N 1
ATOM 817 C CA . GLU A 1 105 ? 7.208 4.466 1.001 1.00 97.75 105 GLU A CA 1
ATOM 818 C C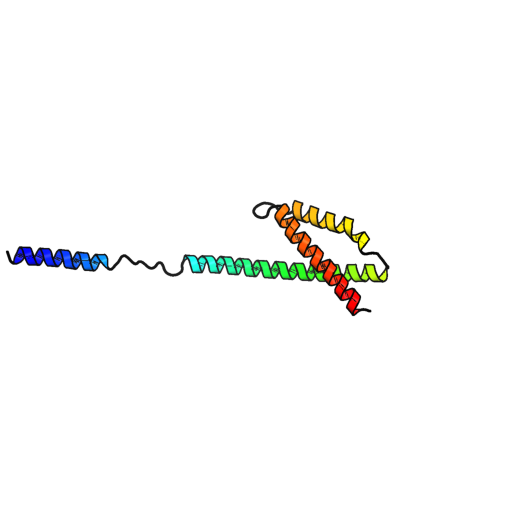 . GLU A 1 105 ? 7.144 2.938 1.030 1.00 97.75 105 GLU A C 1
ATOM 820 O O . GLU A 1 105 ? 7.735 2.274 0.174 1.00 97.75 105 GLU A O 1
ATOM 825 N N . ARG A 1 106 ? 6.354 2.368 1.952 1.00 98.31 106 ARG A N 1
ATOM 826 C CA . ARG A 1 106 ? 6.186 0.915 2.028 1.00 98.31 106 ARG A CA 1
ATOM 827 C C . ARG A 1 106 ? 5.466 0.356 0.806 1.00 98.31 106 ARG A C 1
ATOM 829 O O . ARG A 1 106 ? 5.915 -0.633 0.236 1.00 98.31 106 ARG A O 1
ATOM 836 N N . ILE A 1 107 ? 4.388 1.003 0.369 1.00 98.19 107 ILE A N 1
ATOM 837 C CA . ILE A 1 107 ? 3.642 0.597 -0.830 1.00 98.19 107 ILE A CA 1
ATOM 838 C C . ILE A 1 107 ? 4.538 0.620 -2.080 1.00 98.19 107 ILE A C 1
ATOM 840 O O . ILE A 1 107 ? 4.428 -0.261 -2.930 1.00 98.19 107 ILE A O 1
ATOM 844 N N . ILE A 1 108 ? 5.410 1.619 -2.234 1.00 96.50 108 ILE A N 1
ATOM 845 C CA . ILE A 1 108 ? 6.364 1.694 -3.349 1.00 96.50 108 ILE A CA 1
ATOM 846 C C . ILE A 1 108 ? 7.370 0.546 -3.263 1.00 96.50 108 ILE A C 1
ATOM 848 O O . ILE A 1 108 ? 7.548 -0.156 -4.260 1.00 96.50 108 ILE A O 1
ATOM 852 N N . ALA A 1 109 ? 7.966 0.323 -2.088 1.00 96.50 109 ALA A N 1
ATOM 853 C CA . ALA A 1 109 ? 8.949 -0.737 -1.877 1.00 96.50 109 ALA A CA 1
ATOM 854 C C . ALA A 1 109 ? 8.403 -2.121 -2.268 1.00 96.50 109 ALA A C 1
ATOM 856 O O . ALA A 1 109 ? 9.062 -2.852 -3.006 1.00 96.50 109 ALA A O 1
ATOM 857 N N . GLU A 1 110 ? 7.169 -2.444 -1.868 1.00 97.81 110 GLU A N 1
ATOM 858 C CA . GLU A 1 110 ? 6.536 -3.723 -2.223 1.00 97.81 110 GLU A CA 1
ATOM 859 C C . GLU A 1 110 ? 6.299 -3.867 -3.737 1.00 97.81 110 GLU A C 1
ATOM 861 O O . GLU A 1 110 ? 6.473 -4.951 -4.289 1.00 97.81 110 GLU A O 1
ATOM 866 N N . MET A 1 111 ? 5.965 -2.787 -4.457 1.00 96.81 111 MET A N 1
ATOM 867 C CA . MET A 1 111 ? 5.810 -2.878 -5.919 1.00 96.81 111 MET A CA 1
ATOM 868 C C . MET A 1 111 ? 7.136 -3.074 -6.644 1.00 96.81 111 MET A C 1
ATOM 870 O O . MET A 1 111 ? 7.181 -3.780 -7.652 1.00 96.81 111 MET A O 1
ATOM 874 N N . VAL A 1 112 ? 8.202 -2.432 -6.162 1.00 93.69 112 VAL A N 1
ATOM 875 C CA . VAL A 1 112 ? 9.550 -2.615 -6.712 1.00 93.69 112 VAL A CA 1
ATOM 876 C C . VAL A 1 112 ? 9.995 -4.060 -6.508 1.00 93.69 112 VAL A C 1
ATOM 878 O O . VAL A 1 112 ? 10.462 -4.699 -7.453 1.00 93.69 112 VAL A O 1
ATOM 881 N N . GLU A 1 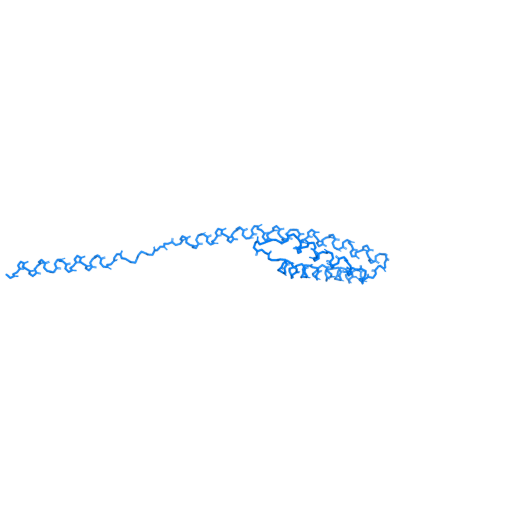113 ? 9.776 -4.606 -5.312 1.00 95.56 113 GLU A N 1
ATOM 882 C CA . GLU A 1 113 ? 10.088 -6.001 -5.011 1.00 95.56 113 GLU A CA 1
ATOM 883 C C . GLU A 1 113 ? 9.268 -6.969 -5.873 1.00 95.56 113 GLU A C 1
ATOM 885 O O . GLU A 1 113 ? 9.813 -7.908 -6.458 1.00 95.56 113 GLU A O 1
ATOM 890 N N . LEU A 1 114 ? 7.975 -6.701 -6.057 1.00 96.25 114 LEU A N 1
ATOM 891 C CA . LEU A 1 114 ? 7.114 -7.512 -6.912 1.00 96.25 114 LEU A CA 1
ATOM 892 C C . LEU A 1 114 ? 7.602 -7.544 -8.372 1.00 96.25 114 LEU A C 1
ATOM 894 O O . LEU A 1 114 ? 7.648 -8.612 -8.987 1.00 96.25 114 LEU A O 1
ATOM 898 N N . GLN A 1 115 ? 8.011 -6.396 -8.925 1.00 94.50 115 GLN A N 1
ATOM 899 C CA . GLN A 1 115 ? 8.600 -6.319 -10.269 1.00 94.50 115 GLN A CA 1
ATOM 900 C C . GLN A 1 115 ? 9.910 -7.106 -10.360 1.00 94.50 115 GLN A C 1
ATOM 902 O O . GLN A 1 115 ? 10.137 -7.814 -11.346 1.00 94.50 115 GLN A O 1
ATOM 907 N N . ARG A 1 116 ? 10.762 -7.015 -9.332 1.00 92.62 116 ARG A N 1
ATOM 908 C CA . ARG A 1 116 ? 12.013 -7.777 -9.249 1.00 92.62 116 ARG A CA 1
ATOM 909 C C . ARG A 1 116 ? 11.734 -9.279 -9.283 1.00 92.62 116 ARG A C 1
ATOM 911 O O . ARG A 1 116 ? 12.349 -9.985 -10.079 1.00 92.62 116 ARG A O 1
ATOM 918 N N . LEU A 1 117 ? 10.784 -9.764 -8.486 1.00 95.38 117 LEU A N 1
ATOM 919 C CA . LEU A 1 117 ? 10.407 -11.180 -8.445 1.00 95.38 117 LEU A CA 1
ATOM 920 C C . LEU A 1 117 ? 9.799 -11.668 -9.773 1.00 95.38 117 LEU A C 1
ATOM 922 O O . LEU A 1 117 ? 10.148 -12.760 -10.222 1.00 95.38 117 LEU A O 1
ATOM 926 N N . ASP A 1 118 ? 8.944 -10.878 -10.435 1.00 94.38 118 ASP A N 1
ATOM 927 C CA . ASP A 1 118 ? 8.407 -11.213 -11.773 1.00 94.38 118 ASP A CA 1
ATOM 928 C C . ASP A 1 118 ? 9.530 -11.291 -12.818 1.00 94.38 118 ASP A C 1
ATOM 930 O O . ASP A 1 118 ? 9.535 -12.212 -13.633 1.00 94.38 118 ASP A O 1
ATOM 934 N N . SER A 1 119 ? 10.528 -10.399 -12.748 1.00 89.94 119 SER A N 1
ATOM 935 C CA . SER A 1 119 ? 11.698 -10.437 -13.641 1.00 89.94 119 SER A CA 1
ATOM 936 C C . SER A 1 119 ? 12.536 -11.710 -13.491 1.00 89.94 119 SER A C 1
ATOM 938 O O . SER A 1 119 ? 13.081 -12.205 -14.473 1.00 89.94 119 SER A O 1
ATOM 940 N N . LEU A 1 120 ? 12.630 -12.256 -12.274 1.00 91.06 120 LEU A N 1
ATOM 941 C CA . LEU A 1 120 ? 13.422 -13.454 -11.992 1.00 91.06 120 LEU A CA 1
ATOM 942 C C . LEU A 1 120 ? 12.723 -14.732 -12.448 1.00 91.06 120 LEU A C 1
ATOM 944 O O . LEU A 1 120 ? 13.390 -15.645 -12.908 1.00 91.06 120 LEU A O 1
ATOM 948 N N . LYS A 1 121 ? 11.390 -14.789 -12.357 1.00 89.25 121 LYS A N 1
ATOM 949 C CA . LYS A 1 121 ? 10.594 -15.942 -12.814 1.00 89.25 121 LYS A CA 1
ATOM 950 C C . LYS A 1 121 ? 10.555 -16.099 -14.337 1.00 89.25 121 LYS A C 1
ATOM 952 O O . LYS A 1 121 ? 10.125 -17.140 -14.820 1.00 89.25 121 LYS A O 1
ATOM 957 N N . ARG A 1 122 ? 10.907 -15.048 -15.082 1.00 76.25 122 ARG A N 1
ATOM 958 C CA . ARG A 1 122 ? 10.886 -15.017 -16.554 1.00 76.25 122 ARG A CA 1
ATOM 959 C C . ARG A 1 122 ? 12.239 -15.338 -17.195 1.00 76.25 122 ARG A C 1
ATOM 961 O O . ARG A 1 122 ? 12.287 -15.435 -18.418 1.00 76.25 122 ARG A O 1
ATOM 968 N N . LYS A 1 123 ? 13.306 -15.427 -16.400 1.00 67.38 123 LYS A N 1
ATOM 969 C CA . LYS A 1 123 ? 14.639 -15.858 -16.840 1.00 67.38 123 LYS A CA 1
ATOM 970 C C . LYS A 1 123 ? 14.758 -17.367 -16.715 1.00 67.38 123 LYS A C 1
ATOM 972 O O . LYS A 1 123 ? 15.419 -17.945 -17.598 1.00 67.38 123 LYS A O 1
#